Protein AF-A0AAU8DRH6-F1 (afdb_monomer_lite)

Secondary structure (DSSP, 8-state):
-PPPPP-----------------HHHHHHHHHHHHHHHHHHHHHHHHHHHHHHHHHHHHHHHHHHHHHHHHHHHHHHHHHHHHHHHHHHHHTTS-HHHHHHHHHHHHHHHHHHHHHHHHHHHHHS---HHHHHHHHHHHHHHHHHHHTT-

Organism: NCBI:txid3158264

Radius of gyration: 43.41 Å; chains: 1; bounding box: 75×21×154 Å

Structure (mmCIF, N/CA/C/O backbone):
data_AF-A0AAU8DRH6-F1
#
_entry.id   AF-A0AAU8DRH6-F1
#
loop_
_atom_site.group_PDB
_atom_site.id
_atom_site.type_symbol
_atom_site.label_atom_id
_atom_site.label_alt_id
_atom_site.label_comp_id
_atom_site.label_asym_id
_atom_site.label_entity_id
_atom_site.label_seq_id
_atom_site.pdbx_PDB_ins_code
_atom_site.Cartn_x
_atom_site.Cartn_y
_atom_site.Cartn_z
_atom_site.occupancy
_atom_site.B_iso_or_equiv
_atom_site.auth_seq_id
_atom_site.auth_comp_id
_atom_site.auth_asym_id
_atom_site.auth_atom_id
_atom_site.pdbx_PDB_model_num
ATOM 1 N N . MET A 1 1 ? -21.471 -13.254 126.431 1.00 59.81 1 MET A N 1
ATOM 2 C CA . MET A 1 1 ? -22.202 -14.005 125.391 1.00 59.81 1 MET A CA 1
ATOM 3 C C . MET A 1 1 ? -22.477 -13.019 124.267 1.00 59.81 1 MET A C 1
ATOM 5 O O . MET A 1 1 ? -23.374 -12.199 124.394 1.00 59.81 1 MET A O 1
ATOM 9 N N . SER A 1 2 ? -21.588 -12.969 123.279 1.00 56.91 2 SER A N 1
ATOM 10 C CA . SER A 1 2 ? -21.506 -11.884 122.295 1.00 56.91 2 SER A CA 1
ATOM 11 C C . SER A 1 2 ? -22.399 -12.180 121.089 1.00 56.91 2 SER A C 1
ATOM 13 O O . SER A 1 2 ? -22.278 -13.240 120.483 1.00 56.91 2 SER A O 1
ATOM 15 N N . THR A 1 3 ? -23.292 -11.257 120.746 1.00 61.91 3 THR A N 1
ATOM 16 C CA . THR A 1 3 ? -24.075 -11.267 119.502 1.00 61.91 3 THR A CA 1
ATOM 17 C C . THR A 1 3 ? -23.194 -10.866 118.311 1.00 61.91 3 THR A C 1
ATOM 19 O O . THR A 1 3 ? -22.447 -9.894 118.440 1.00 61.91 3 THR A O 1
ATOM 22 N N . PRO A 1 4 ? -23.258 -11.551 117.153 1.00 62.06 4 PRO A N 1
ATOM 23 C CA . PRO A 1 4 ? -22.557 -11.116 115.950 1.00 62.06 4 PRO A CA 1
ATOM 24 C C . PRO A 1 4 ? -23.390 -10.077 115.181 1.00 62.06 4 PRO A C 1
ATOM 26 O O . PRO A 1 4 ? -24.550 -10.321 114.850 1.00 62.06 4 PRO A O 1
ATOM 29 N N . GLU A 1 5 ? -22.790 -8.921 114.897 1.00 67.00 5 GLU A N 1
ATOM 30 C CA . GLU A 1 5 ? -23.350 -7.896 114.011 1.00 67.00 5 GLU A CA 1
ATOM 31 C C . GLU A 1 5 ? -23.244 -8.288 112.529 1.00 67.00 5 GLU A C 1
ATOM 33 O O . GLU A 1 5 ? -22.363 -9.029 112.089 1.00 67.00 5 GLU A O 1
ATOM 38 N N . LEU A 1 6 ? -24.211 -7.775 111.775 1.00 64.62 6 LEU A N 1
ATOM 39 C CA . LEU A 1 6 ? -24.593 -8.161 110.428 1.00 64.62 6 LEU A CA 1
ATOM 40 C C . LEU A 1 6 ? -23.619 -7.679 109.343 1.00 64.62 6 LEU A C 1
ATOM 42 O O . LEU A 1 6 ? -23.181 -6.533 109.281 1.00 64.62 6 LEU A O 1
ATOM 46 N N . ARG A 1 7 ? -23.375 -8.598 108.411 1.00 65.50 7 ARG A N 1
ATOM 47 C CA . ARG A 1 7 ? -22.660 -8.457 107.142 1.00 65.50 7 ARG A CA 1
ATOM 48 C C . ARG A 1 7 ? -23.273 -7.357 106.261 1.00 65.50 7 ARG A C 1
ATOM 50 O O . ARG A 1 7 ? -24.320 -7.564 105.655 1.00 65.50 7 ARG A O 1
ATOM 57 N N . LYS A 1 8 ? -22.569 -6.234 106.092 1.00 57.84 8 LYS A N 1
ATOM 58 C CA . LYS A 1 8 ? -22.835 -5.253 105.027 1.00 57.84 8 LYS A CA 1
ATOM 59 C C . LYS A 1 8 ? -22.066 -5.656 103.768 1.00 57.84 8 LYS A C 1
ATOM 61 O O . LYS A 1 8 ? -20.913 -5.277 103.583 1.00 57.84 8 LYS A O 1
ATOM 66 N N . THR A 1 9 ? -22.682 -6.460 102.904 1.00 60.28 9 THR A N 1
ATOM 67 C CA . THR A 1 9 ? -22.190 -6.628 101.530 1.00 60.28 9 THR A CA 1
ATOM 68 C C . THR A 1 9 ? -22.461 -5.345 100.762 1.00 60.28 9 THR A C 1
ATOM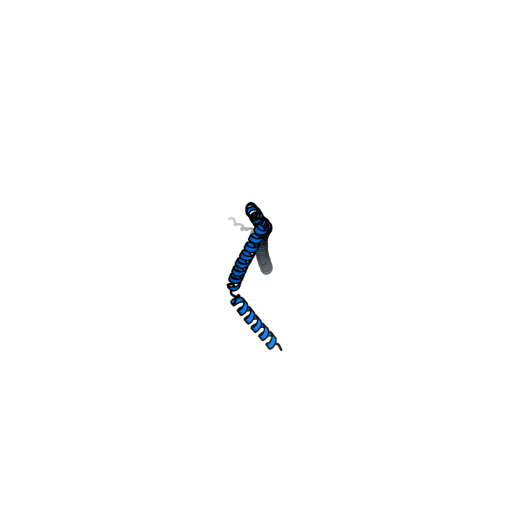 70 O O . THR A 1 9 ? -23.620 -4.993 100.557 1.00 60.28 9 THR A O 1
ATOM 73 N N . GLY A 1 10 ? -21.405 -4.645 100.348 1.00 56.44 10 GLY A N 1
ATOM 74 C CA . GLY A 1 10 ? -21.520 -3.610 99.328 1.00 56.44 10 GLY A CA 1
ATOM 75 C C . GLY A 1 10 ? -22.057 -4.235 98.045 1.00 56.44 10 GLY A C 1
ATOM 76 O O . GLY A 1 10 ? -21.456 -5.164 97.505 1.00 56.44 10 GLY A O 1
ATOM 77 N N . SER A 1 11 ? -23.214 -3.764 97.597 1.00 54.19 11 SER A N 1
ATOM 78 C CA . SER A 1 11 ? -23.740 -4.018 96.265 1.00 54.19 11 SER A CA 1
ATOM 79 C C . SER A 1 11 ? -22.770 -3.414 95.255 1.00 54.19 11 SER A C 1
ATOM 81 O O . SER A 1 11 ? -22.658 -2.197 95.135 1.00 54.19 11 SER A O 1
ATOM 83 N N . VAL A 1 12 ? -22.033 -4.270 94.550 1.00 64.75 12 VAL A N 1
ATOM 84 C CA . VAL A 1 12 ? -21.357 -3.875 93.315 1.00 64.75 12 VAL A CA 1
ATOM 85 C C . VAL A 1 12 ? -22.467 -3.613 92.304 1.00 64.75 12 VAL A C 1
ATOM 87 O O . VAL A 1 12 ? -22.992 -4.537 91.688 1.00 64.75 12 VAL A O 1
ATOM 90 N N . GLU A 1 13 ? -22.881 -2.355 92.197 1.00 61.22 13 GLU A N 1
ATOM 91 C CA . GLU A 1 13 ? -23.719 -1.882 91.104 1.00 61.22 13 GLU A CA 1
ATOM 92 C C . GLU A 1 13 ? -22.855 -1.923 89.845 1.00 61.22 13 GLU A C 1
ATOM 94 O O . GLU A 1 13 ? -22.093 -1.005 89.547 1.00 61.22 13 GLU A O 1
ATOM 99 N N . ILE A 1 14 ? -22.906 -3.053 89.139 1.00 67.00 14 ILE A N 1
ATOM 100 C CA . ILE A 1 14 ? -22.420 -3.128 87.767 1.00 67.00 14 ILE A CA 1
ATOM 101 C C . ILE A 1 14 ? -23.239 -2.081 87.008 1.00 67.00 14 ILE A C 1
ATOM 103 O O . ILE A 1 14 ? -24.468 -2.206 86.988 1.00 67.00 14 ILE A O 1
ATOM 107 N N . PRO A 1 15 ? -22.619 -1.051 86.404 1.00 60.62 15 PRO A N 1
ATOM 108 C CA . PRO A 1 15 ? -23.354 -0.187 85.510 1.00 60.62 15 PRO A CA 1
ATOM 109 C C . PRO A 1 15 ? -23.797 -1.088 84.364 1.00 60.62 15 PRO A C 1
ATOM 111 O O . PRO A 1 15 ? -22.974 -1.535 83.564 1.00 60.62 15 PRO A O 1
ATOM 114 N N . LEU A 1 16 ? -25.091 -1.408 84.314 1.00 60.09 16 LEU A N 1
ATOM 115 C CA . LEU A 1 16 ? -25.726 -1.825 83.079 1.00 60.09 16 LEU A CA 1
ATOM 116 C C . LEU A 1 16 ? -25.529 -0.647 82.135 1.00 60.09 16 LEU A C 1
ATOM 118 O O . LEU A 1 16 ? -26.286 0.322 82.166 1.00 60.09 16 LEU A O 1
ATOM 122 N N . VAL A 1 17 ? -24.447 -0.695 81.356 1.00 64.56 17 VAL A N 1
ATOM 123 C CA . VAL A 1 17 ? -24.335 0.074 80.127 1.00 64.56 17 VAL A CA 1
ATOM 124 C C . VAL A 1 17 ? -25.625 -0.258 79.403 1.00 64.56 17 VAL A C 1
ATOM 126 O O . VAL A 1 17 ? -25.826 -1.413 79.031 1.00 64.56 17 VAL A O 1
ATOM 129 N N . ALA A 1 18 ? -26.544 0.710 79.357 1.00 60.94 18 ALA A N 1
ATOM 130 C CA . ALA A 1 18 ? -27.765 0.586 78.589 1.00 60.94 18 ALA A CA 1
ATOM 131 C C . ALA A 1 18 ? -27.342 0.016 77.242 1.00 60.94 18 ALA A C 1
ATOM 133 O O . ALA A 1 18 ? -26.447 0.586 76.611 1.00 60.94 18 ALA A O 1
ATOM 134 N N . GLU A 1 19 ? -27.886 -1.146 76.881 1.00 59.34 19 GLU A N 1
ATOM 135 C CA . GLU A 1 19 ? -27.687 -1.726 75.565 1.00 59.34 19 GLU A CA 1
ATOM 136 C C . GLU A 1 19 ? -28.043 -0.608 74.593 1.00 59.34 19 GLU A C 1
ATOM 138 O O . GLU A 1 19 ? -29.200 -0.197 74.494 1.00 59.34 19 GLU A O 1
ATOM 143 N N . GLN A 1 20 ? -27.018 0.011 74.011 1.00 60.78 20 GLN A N 1
ATOM 144 C CA . GLN A 1 20 ? -27.209 1.047 73.027 1.00 60.78 20 GLN A CA 1
ATOM 145 C C . GLN A 1 20 ? -27.938 0.313 71.917 1.00 60.78 20 GLN A C 1
ATOM 147 O O . GLN A 1 20 ? -27.351 -0.584 71.314 1.00 60.78 20 GLN A O 1
ATOM 152 N N . ASP A 1 21 ? -29.227 0.610 71.743 1.00 57.44 21 ASP A N 1
ATOM 153 C CA . ASP A 1 21 ? -30.038 0.120 70.638 1.00 57.44 21 ASP A CA 1
ATOM 154 C C . ASP A 1 21 ? -29.324 0.608 69.377 1.00 57.44 21 ASP A C 1
ATOM 156 O O . ASP A 1 21 ? -29.515 1.728 68.899 1.00 57.44 21 ASP A O 1
ATOM 160 N N . VAL A 1 22 ? -28.355 -0.185 68.915 1.00 61.19 22 VAL A N 1
ATOM 161 C CA . VAL A 1 22 ? -27.684 0.017 67.647 1.00 61.19 22 VAL A CA 1
ATOM 162 C C . VAL A 1 22 ? -28.827 -0.114 66.676 1.00 61.19 22 VAL A C 1
ATOM 164 O O . VAL A 1 22 ? -29.319 -1.223 66.484 1.00 61.19 22 VAL A O 1
ATOM 167 N N . ASP A 1 23 ? -29.295 1.014 66.147 1.00 63.88 23 ASP A N 1
ATOM 168 C CA . ASP A 1 23 ? -30.336 1.063 65.137 1.00 63.88 23 ASP A CA 1
ATOM 169 C C . ASP A 1 23 ? -29.890 0.146 63.991 1.00 63.88 23 ASP A C 1
ATOM 171 O O . ASP A 1 23 ? -29.065 0.500 63.144 1.00 63.88 23 ASP A O 1
ATOM 175 N N . ARG A 1 24 ? -30.348 -1.111 64.042 1.00 64.75 24 ARG A N 1
ATOM 176 C CA . ARG A 1 24 ? -29.885 -2.187 63.156 1.00 64.75 24 ARG A CA 1
ATOM 177 C C . ARG A 1 24 ? -30.246 -1.854 61.712 1.00 64.75 24 ARG A C 1
ATOM 179 O O . ARG A 1 24 ? -29.585 -2.299 60.781 1.00 64.75 24 ARG A O 1
ATOM 186 N N . SER A 1 25 ? -31.265 -1.022 61.532 1.00 61.75 25 SER A N 1
ATOM 187 C CA . SER A 1 25 ? -31.679 -0.436 60.263 1.00 61.75 25 SER A CA 1
ATOM 188 C C . SER A 1 25 ? -30.617 0.529 59.722 1.00 61.75 25 SER A C 1
ATOM 190 O O . SER A 1 25 ? -30.267 0.458 58.543 1.00 61.75 25 SER A O 1
ATOM 192 N N . ALA A 1 26 ? -30.050 1.385 60.580 1.00 65.19 26 ALA A N 1
ATOM 193 C CA . ALA A 1 26 ? -28.965 2.296 60.220 1.00 65.19 26 ALA A CA 1
ATOM 194 C C . ALA A 1 26 ? -27.661 1.546 59.894 1.00 65.19 26 ALA A C 1
ATOM 196 O O . ALA A 1 26 ? -26.982 1.894 58.927 1.00 65.19 26 ALA A O 1
ATOM 197 N N . SER A 1 27 ? -27.328 0.479 60.630 1.00 76.31 27 SER A N 1
ATOM 198 C CA . SER A 1 27 ? -26.126 -0.324 60.352 1.00 76.31 27 SER A CA 1
ATOM 199 C C . SER A 1 27 ? -26.245 -1.150 59.064 1.00 76.31 27 SER A C 1
ATOM 201 O O . SER A 1 27 ? -25.299 -1.186 58.279 1.00 76.31 27 SER A O 1
ATOM 203 N N . LEU A 1 28 ? -27.415 -1.730 58.769 1.00 80.25 28 LEU A N 1
ATOM 204 C CA . LEU A 1 28 ? -27.684 -2.398 57.487 1.00 80.25 28 LEU A CA 1
ATOM 205 C C . LEU A 1 28 ? -27.630 -1.422 56.303 1.00 80.25 28 LEU A C 1
ATOM 207 O O . LEU A 1 28 ? -27.065 -1.752 55.260 1.00 80.25 28 LEU A O 1
ATOM 211 N N . GLY A 1 29 ? -28.159 -0.206 56.470 1.00 81.25 29 GLY A N 1
ATOM 212 C CA . GLY A 1 29 ? -28.057 0.853 55.464 1.00 81.25 29 GLY A CA 1
ATOM 213 C C . GLY A 1 29 ? -26.607 1.250 55.165 1.00 81.25 29 GLY A C 1
ATOM 214 O O . GLY A 1 29 ? -26.255 1.464 54.004 1.00 81.25 29 GLY A O 1
ATOM 215 N N . ILE A 1 30 ? -25.748 1.281 56.189 1.00 83.56 30 ILE A N 1
ATOM 216 C CA . ILE A 1 30 ? -24.307 1.533 56.041 1.00 83.56 30 ILE A CA 1
ATOM 217 C C . ILE A 1 30 ? -23.618 0.372 55.310 1.00 83.56 30 ILE A C 1
ATOM 219 O O . ILE A 1 30 ? -22.892 0.625 54.352 1.00 83.56 30 ILE A O 1
ATOM 223 N N . LEU A 1 31 ? -23.902 -0.890 55.660 1.00 85.25 31 LEU A N 1
ATOM 224 C CA . LEU A 1 31 ? -23.317 -2.046 54.963 1.00 85.25 31 LEU A CA 1
ATOM 225 C C . LEU A 1 31 ? -23.710 -2.109 53.481 1.00 85.25 31 LEU A C 1
ATOM 227 O O . LEU A 1 31 ? -22.861 -2.369 52.630 1.00 85.25 31 LEU A O 1
ATOM 231 N N . VAL A 1 32 ? -24.983 -1.869 53.151 1.00 87.75 32 VAL A N 1
ATOM 232 C CA . VAL A 1 32 ? -25.452 -1.872 51.755 1.00 87.75 32 VAL A CA 1
ATOM 233 C C . VAL A 1 32 ? -24.814 -0.727 50.969 1.00 87.75 32 VAL A C 1
ATOM 235 O O . VAL A 1 32 ? -24.385 -0.924 49.829 1.00 87.75 32 VAL A O 1
ATOM 238 N N . LYS A 1 33 ? -24.699 0.459 51.576 1.00 87.94 33 LYS A N 1
ATOM 239 C CA . LYS A 1 33 ? -24.001 1.605 50.985 1.00 87.94 33 LYS A CA 1
ATOM 240 C C . LYS A 1 33 ? -22.524 1.288 50.725 1.00 87.94 33 LYS A C 1
ATOM 242 O O . LYS A 1 33 ? -22.036 1.564 49.627 1.00 87.94 33 LYS A O 1
ATOM 247 N N . ASP A 1 34 ? -21.828 0.682 51.681 1.00 88.31 34 ASP A N 1
ATOM 248 C CA . ASP A 1 34 ? -20.408 0.346 51.555 1.00 88.31 34 ASP A CA 1
ATOM 249 C C . ASP A 1 34 ? -20.176 -0.754 50.514 1.00 88.31 34 ASP A C 1
ATOM 251 O O . ASP A 1 34 ? -19.312 -0.607 49.647 1.00 88.31 34 ASP A O 1
ATOM 255 N N . ALA A 1 35 ? -20.998 -1.807 50.511 1.00 88.06 35 ALA A N 1
ATOM 256 C CA . ALA A 1 35 ? -20.945 -2.864 49.502 1.00 88.06 35 ALA A CA 1
ATOM 257 C C . ALA A 1 35 ? -21.205 -2.315 48.088 1.00 88.06 35 ALA A C 1
ATOM 259 O O . ALA A 1 35 ? -20.460 -2.610 47.154 1.00 88.06 35 ALA A O 1
ATOM 260 N N . THR A 1 36 ? -22.209 -1.446 47.929 1.00 89.62 36 THR A N 1
ATOM 261 C CA . THR A 1 36 ? -22.516 -0.794 46.642 1.00 89.62 36 THR A CA 1
ATOM 262 C C . THR A 1 36 ? -21.368 0.107 46.181 1.00 89.62 36 THR A C 1
ATOM 264 O O . THR A 1 36 ? -21.042 0.160 44.991 1.00 89.62 36 THR A O 1
ATOM 267 N N . THR A 1 37 ? -20.713 0.789 47.121 1.00 92.12 37 THR A N 1
ATOM 268 C CA . THR A 1 37 ? -19.548 1.640 46.848 1.00 92.12 37 THR A CA 1
ATOM 269 C C . THR A 1 37 ? -18.346 0.810 46.388 1.00 92.12 37 THR A C 1
ATOM 271 O O . THR A 1 37 ? -17.675 1.183 45.423 1.00 92.12 37 THR A O 1
ATOM 274 N N . GLN A 1 38 ? -18.098 -0.349 47.003 1.00 90.81 38 GLN A N 1
ATOM 275 C CA . GLN A 1 38 ? -17.023 -1.264 46.601 1.00 90.81 38 GLN A CA 1
ATOM 276 C C . GLN A 1 38 ? -17.270 -1.878 45.223 1.00 90.81 38 GLN A C 1
ATOM 278 O O . GLN A 1 38 ? -16.376 -1.856 44.380 1.00 90.81 38 GLN A O 1
ATOM 283 N N . VAL A 1 39 ? -18.493 -2.346 44.953 1.00 92.12 39 VAL A N 1
ATOM 284 C CA . VAL A 1 39 ? -18.868 -2.864 43.627 1.00 92.12 39 VAL A CA 1
ATOM 285 C C . VAL A 1 39 ? -18.697 -1.779 42.562 1.00 92.12 39 VAL A C 1
ATOM 287 O O . VAL A 1 39 ? -18.098 -2.026 41.519 1.00 92.12 39 VAL A O 1
ATOM 290 N N . SER A 1 40 ? -19.134 -0.548 42.848 1.00 93.44 40 SER A N 1
ATOM 291 C CA . SER A 1 40 ? -18.941 0.593 41.942 1.00 93.44 40 SER A CA 1
ATOM 292 C C . SER A 1 40 ? -17.461 0.896 41.687 1.00 93.44 40 SER A C 1
ATOM 294 O O . SER A 1 40 ? -17.095 1.296 40.583 1.00 93.44 40 SER A O 1
ATOM 296 N N . THR A 1 41 ? -16.607 0.698 42.691 1.00 93.62 41 THR A N 1
ATOM 297 C CA . THR A 1 41 ? -15.156 0.903 42.592 1.00 93.62 41 THR A CA 1
ATOM 298 C C . THR A 1 41 ? -14.494 -0.187 41.748 1.00 93.62 41 THR A C 1
ATOM 300 O O . THR A 1 41 ? -13.706 0.133 40.865 1.00 93.62 41 THR A O 1
ATOM 303 N N . LEU A 1 42 ? -14.871 -1.453 41.942 1.00 94.38 42 LEU A N 1
ATOM 304 C CA . LEU A 1 42 ? -14.400 -2.585 41.136 1.00 94.38 42 LEU A CA 1
ATOM 305 C C . LEU A 1 42 ? -14.774 -2.438 39.662 1.00 94.38 42 LEU A C 1
ATOM 307 O O . LEU A 1 42 ? -13.920 -2.573 38.794 1.00 94.38 42 LEU A O 1
ATOM 311 N N . VAL A 1 43 ? -16.036 -2.104 39.376 1.00 95.69 43 VAL A N 1
ATOM 312 C CA . VAL A 1 43 ? -16.503 -1.906 37.996 1.00 95.69 43 VAL A CA 1
ATOM 313 C C . VAL A 1 43 ? -15.731 -0.773 37.320 1.00 95.69 43 VAL A C 1
ATOM 315 O O . VAL A 1 43 ? -15.331 -0.904 36.167 1.00 95.69 43 VAL A O 1
ATOM 318 N N . ARG A 1 44 ? -15.477 0.333 38.031 1.00 95.56 44 ARG A N 1
ATOM 319 C CA . ARG A 1 44 ? -14.648 1.427 37.505 1.00 95.56 44 ARG A CA 1
ATOM 320 C C . ARG A 1 44 ? -13.208 0.982 37.259 1.00 95.56 44 ARG A C 1
ATOM 322 O O . ARG A 1 44 ? -12.678 1.316 36.208 1.00 95.56 44 ARG A O 1
ATOM 329 N N . ALA A 1 45 ? -12.617 0.206 38.165 1.00 94.31 45 ALA A N 1
ATOM 330 C CA . ALA A 1 45 ? -11.266 -0.325 38.001 1.00 94.31 45 ALA A CA 1
ATOM 331 C C . ALA A 1 45 ? -11.155 -1.258 36.783 1.00 94.31 45 ALA A C 1
ATOM 333 O O . ALA A 1 45 ? -10.218 -1.128 36.003 1.00 94.31 45 ALA A O 1
ATOM 334 N N . GLU A 1 46 ? -12.140 -2.133 36.564 1.00 94.19 46 GLU A N 1
ATOM 335 C CA . GLU A 1 46 ? -12.186 -3.023 35.398 1.00 94.19 46 GLU A CA 1
ATOM 336 C C . GLU A 1 46 ? -12.317 -2.228 34.089 1.00 94.19 46 GLU A C 1
ATOM 338 O O . GLU A 1 46 ? -11.641 -2.510 33.102 1.00 94.19 46 GLU A O 1
ATOM 343 N N . ILE A 1 47 ? -13.147 -1.177 34.085 1.00 95.38 47 ILE A N 1
ATOM 344 C CA . ILE A 1 47 ? -13.291 -0.271 32.937 1.00 95.38 47 ILE A CA 1
ATOM 345 C C . ILE A 1 47 ? -11.990 0.493 32.678 1.00 95.38 47 ILE A C 1
ATOM 347 O O . ILE A 1 47 ? -11.590 0.645 31.524 1.00 95.38 47 ILE A O 1
ATOM 351 N N . GLU A 1 48 ? -11.327 0.997 33.719 1.00 95.75 48 GLU A N 1
ATOM 352 C CA . GLU A 1 48 ? -10.041 1.686 33.592 1.00 95.75 48 GLU A CA 1
ATOM 353 C C . GLU A 1 48 ? -8.955 0.744 33.068 1.00 95.75 48 GLU A C 1
ATOM 355 O O . GLU A 1 48 ? -8.197 1.121 32.170 1.00 95.75 48 GLU A O 1
ATOM 360 N N . LEU A 1 49 ? -8.930 -0.503 33.539 1.00 93.88 49 LEU A N 1
ATOM 361 C CA . LEU A 1 49 ? -8.017 -1.527 33.050 1.00 93.88 49 LEU A CA 1
ATOM 362 C C . LEU A 1 49 ? -8.290 -1.852 31.575 1.00 93.88 49 LEU A C 1
ATOM 364 O O . LEU A 1 49 ? -7.398 -1.701 30.744 1.00 93.88 49 LEU A O 1
ATOM 368 N N . ALA A 1 50 ? -9.535 -2.165 31.211 1.00 92.50 50 ALA A N 1
ATOM 369 C CA . ALA A 1 50 ? -9.917 -2.420 29.823 1.00 92.50 50 ALA A CA 1
ATOM 370 C C . ALA A 1 50 ? -9.603 -1.218 28.918 1.00 92.50 50 ALA A C 1
ATOM 372 O O . ALA A 1 50 ? -9.120 -1.372 27.796 1.00 92.50 50 ALA A O 1
ATOM 373 N N . LYS A 1 51 ? -9.816 0.009 29.411 1.00 94.06 51 LYS A N 1
ATOM 374 C CA . LYS A 1 51 ? -9.468 1.232 28.683 1.00 94.06 51 LYS A CA 1
ATOM 375 C C . LYS A 1 51 ? -7.964 1.339 28.460 1.00 94.06 51 LYS A C 1
ATOM 377 O O . LYS A 1 51 ? -7.563 1.718 27.359 1.00 94.06 51 LYS A O 1
ATOM 382 N N . THR A 1 52 ? -7.131 1.029 29.452 1.00 93.88 52 THR A N 1
ATOM 383 C CA . THR A 1 52 ? -5.668 1.068 29.292 1.00 93.88 52 THR A CA 1
ATOM 384 C C . THR A 1 52 ? -5.177 -0.009 28.330 1.00 93.88 52 THR A C 1
ATOM 386 O O . THR A 1 52 ? -4.403 0.313 27.429 1.00 93.88 52 THR A O 1
ATOM 389 N N . GLU A 1 53 ? -5.695 -1.233 28.420 1.00 92.25 53 GLU A N 1
ATOM 390 C CA . GLU A 1 53 ? -5.336 -2.338 27.527 1.00 92.25 53 GLU A CA 1
ATOM 391 C C . GLU A 1 53 ? -5.751 -2.073 26.072 1.00 92.25 53 GLU A C 1
ATOM 393 O O . GLU A 1 53 ? -4.940 -2.211 25.149 1.00 92.25 53 GLU A O 1
ATOM 398 N N . ILE A 1 54 ? -6.983 -1.599 25.850 1.00 94.50 54 ILE A N 1
ATOM 399 C CA . ILE A 1 54 ? -7.461 -1.207 24.518 1.00 94.50 54 ILE A CA 1
ATOM 400 C C . ILE A 1 54 ? -6.630 -0.039 23.984 1.00 94.50 54 ILE A C 1
ATOM 402 O O . ILE A 1 54 ? -6.189 -0.072 22.837 1.00 94.50 54 ILE A O 1
ATOM 406 N N . THR A 1 55 ? -6.367 0.984 24.802 1.00 93.06 55 THR A N 1
ATOM 407 C CA . THR A 1 55 ? -5.571 2.148 24.378 1.00 93.06 55 THR A CA 1
ATOM 408 C C . THR A 1 55 ? -4.142 1.740 24.020 1.00 93.06 55 THR A C 1
ATOM 410 O O . THR A 1 55 ? -3.600 2.209 23.018 1.00 93.06 55 THR A O 1
ATOM 413 N N . GLN A 1 56 ? -3.532 0.841 24.793 1.00 91.00 56 GLN A N 1
ATOM 414 C CA . GLN A 1 56 ? -2.206 0.301 24.511 1.00 91.00 56 GLN A CA 1
ATOM 415 C C . GLN A 1 56 ? -2.199 -0.506 23.208 1.00 91.00 56 GLN A C 1
ATOM 417 O O . GLN A 1 56 ? -1.322 -0.289 22.371 1.00 91.00 56 GLN A O 1
ATOM 422 N N . SER A 1 57 ? -3.201 -1.359 22.998 1.00 91.50 57 SER A N 1
ATOM 423 C CA . SER A 1 57 ? -3.364 -2.146 21.770 1.00 91.50 57 SER A CA 1
ATOM 424 C C . SER A 1 57 ? -3.534 -1.251 20.540 1.00 91.50 57 SER A C 1
ATOM 426 O O . SER A 1 57 ? -2.854 -1.435 19.530 1.00 91.50 57 SER A O 1
ATOM 428 N N . VAL A 1 58 ? -4.374 -0.214 20.637 1.00 94.81 58 VAL A N 1
ATOM 429 C CA . VAL A 1 58 ? -4.567 0.787 19.575 1.00 94.81 58 VAL A CA 1
ATOM 430 C C . VAL A 1 58 ? -3.275 1.548 19.302 1.00 94.81 58 VAL A C 1
ATOM 432 O O . VAL A 1 58 ? -2.908 1.731 18.144 1.00 94.81 58 VAL A O 1
ATOM 435 N N . LYS A 1 59 ? -2.551 1.967 20.344 1.00 93.56 59 LYS A N 1
ATOM 436 C CA . LYS A 1 59 ? -1.279 2.684 20.198 1.00 93.56 59 LYS A CA 1
ATOM 437 C C . LYS A 1 59 ? -0.231 1.826 19.491 1.00 93.56 59 LYS A C 1
ATOM 439 O O . LYS A 1 59 ? 0.433 2.315 18.582 1.00 93.56 59 LYS A O 1
ATOM 444 N N . GLN A 1 60 ? -0.092 0.560 19.877 1.00 92.88 60 GLN A N 1
ATOM 445 C CA . GLN A 1 60 ? 0.824 -0.373 19.220 1.00 92.88 60 GLN A CA 1
ATOM 446 C C . GLN A 1 60 ? 0.423 -0.616 17.759 1.00 92.88 60 GLN A C 1
ATOM 448 O O . GLN A 1 60 ? 1.275 -0.549 16.873 1.00 92.88 60 GLN A O 1
ATOM 453 N N . GLY A 1 61 ? -0.873 -0.807 17.493 1.00 94.94 61 GLY A N 1
ATOM 454 C CA . GLY A 1 61 ? -1.403 -0.938 16.136 1.00 94.94 61 GLY A CA 1
ATOM 455 C C . GLY A 1 61 ? -1.142 0.300 15.275 1.00 94.94 61 GLY A C 1
ATOM 456 O O . GLY A 1 61 ? -0.730 0.170 14.125 1.00 94.94 61 GLY A O 1
ATOM 457 N N . LEU A 1 62 ? -1.303 1.500 15.839 1.00 95.44 62 LEU A N 1
ATOM 458 C CA . LEU A 1 62 ? -1.033 2.765 15.156 1.00 95.44 62 LEU A CA 1
ATOM 459 C C . LEU A 1 62 ? 0.449 2.914 14.805 1.00 95.44 62 LEU A C 1
ATOM 461 O O . LEU A 1 62 ? 0.781 3.251 13.671 1.00 95.44 62 LEU A O 1
ATOM 465 N N . VAL A 1 63 ? 1.342 2.633 15.756 1.00 95.31 63 VAL A N 1
ATOM 466 C CA . VAL A 1 63 ? 2.791 2.663 15.511 1.00 95.31 63 VAL A CA 1
ATOM 467 C C . VAL A 1 63 ? 3.165 1.662 14.414 1.00 95.31 63 VAL A C 1
ATOM 469 O O . VAL A 1 63 ? 3.887 2.017 13.484 1.00 95.31 63 VAL A O 1
ATOM 472 N N . GLY A 1 64 ? 2.619 0.444 14.461 1.00 94.62 64 GLY A N 1
ATOM 473 C CA . GLY A 1 64 ? 2.803 -0.551 13.403 1.00 94.62 64 GLY A CA 1
ATOM 474 C C . GLY A 1 64 ? 2.313 -0.059 12.038 1.00 94.62 64 GLY A C 1
ATOM 475 O O . GLY A 1 64 ? 3.027 -0.178 11.043 1.00 94.62 64 GLY A O 1
ATOM 476 N N . ALA A 1 65 ? 1.129 0.557 11.984 1.00 96.94 65 ALA A N 1
ATOM 477 C CA . ALA A 1 65 ? 0.564 1.106 10.755 1.00 96.94 65 ALA A CA 1
ATOM 478 C C . ALA A 1 65 ? 1.445 2.205 10.142 1.00 96.94 65 ALA A C 1
ATOM 480 O O . ALA A 1 65 ? 1.611 2.230 8.925 1.00 96.94 65 ALA A O 1
ATOM 481 N N . VAL A 1 66 ? 2.062 3.068 10.959 1.00 97.12 66 VAL A N 1
ATOM 482 C CA . VAL A 1 66 ? 3.009 4.090 10.474 1.00 97.12 66 VAL A CA 1
ATOM 483 C C . VAL A 1 66 ? 4.189 3.441 9.752 1.00 97.12 66 VAL A C 1
ATOM 485 O O . VAL A 1 66 ? 4.501 3.835 8.628 1.00 97.12 66 VAL A O 1
ATOM 488 N N . PHE A 1 67 ? 4.806 2.410 10.338 1.00 96.88 67 PHE A N 1
ATOM 489 C CA . PHE A 1 67 ? 5.894 1.687 9.674 1.00 96.88 67 PHE A CA 1
ATOM 490 C C . PHE A 1 67 ? 5.440 1.030 8.370 1.00 96.88 67 PHE A C 1
ATOM 492 O O . PHE A 1 67 ? 6.153 1.118 7.373 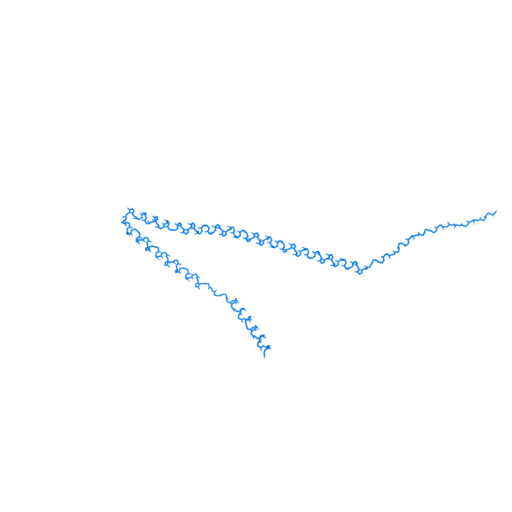1.00 96.88 67 PHE A O 1
ATOM 499 N N . PHE A 1 68 ? 4.248 0.428 8.337 1.00 97.38 68 PHE A N 1
ATOM 500 C CA . PHE A 1 68 ? 3.700 -0.153 7.108 1.00 97.38 68 PHE A CA 1
ATOM 501 C C . PHE A 1 68 ? 3.413 0.891 6.028 1.00 97.38 68 PHE A C 1
ATOM 503 O O . PHE A 1 68 ? 3.658 0.619 4.856 1.00 97.38 68 PHE A O 1
ATOM 510 N N . ILE A 1 69 ? 2.938 2.082 6.394 1.00 97.94 69 ILE A N 1
ATOM 511 C CA . ILE A 1 69 ? 2.736 3.184 5.446 1.00 97.94 69 ILE A CA 1
ATOM 512 C C . ILE A 1 69 ? 4.083 3.630 4.876 1.00 97.94 69 ILE A C 1
ATOM 514 O O . ILE A 1 69 ? 4.225 3.711 3.659 1.00 97.94 69 ILE A O 1
ATOM 518 N N . ILE A 1 70 ? 5.086 3.859 5.729 1.00 98.19 70 ILE A N 1
ATOM 519 C CA . ILE A 1 70 ? 6.433 4.259 5.296 1.00 98.19 70 ILE A CA 1
ATOM 520 C C . ILE A 1 70 ? 7.040 3.189 4.382 1.00 98.19 70 ILE A C 1
ATOM 522 O O . ILE A 1 70 ? 7.492 3.503 3.283 1.00 98.19 70 ILE A O 1
ATOM 526 N N . ALA A 1 71 ? 6.999 1.921 4.793 1.00 98.19 71 ALA A N 1
ATOM 527 C CA . ALA A 1 71 ? 7.488 0.803 3.994 1.00 98.19 71 ALA A CA 1
ATOM 528 C C . ALA A 1 71 ? 6.726 0.674 2.666 1.00 98.19 71 ALA A C 1
ATOM 530 O O . ALA A 1 71 ? 7.341 0.435 1.631 1.00 98.19 71 ALA A O 1
ATOM 531 N N . GLY A 1 72 ? 5.407 0.877 2.675 1.00 98.00 72 GLY A N 1
ATOM 532 C CA . GLY A 1 72 ? 4.569 0.872 1.480 1.00 98.00 72 GLY A CA 1
ATOM 533 C C . GLY A 1 72 ? 4.938 1.985 0.502 1.00 98.00 72 GLY A C 1
ATOM 534 O O . GLY A 1 72 ? 5.077 1.720 -0.688 1.00 98.00 72 GLY A O 1
ATOM 535 N N . VAL A 1 73 ? 5.162 3.208 0.992 1.00 98.44 73 VAL A N 1
ATOM 536 C CA . VAL A 1 73 ? 5.592 4.352 0.171 1.00 98.44 73 VAL A CA 1
ATOM 537 C C . VAL A 1 73 ? 6.988 4.120 -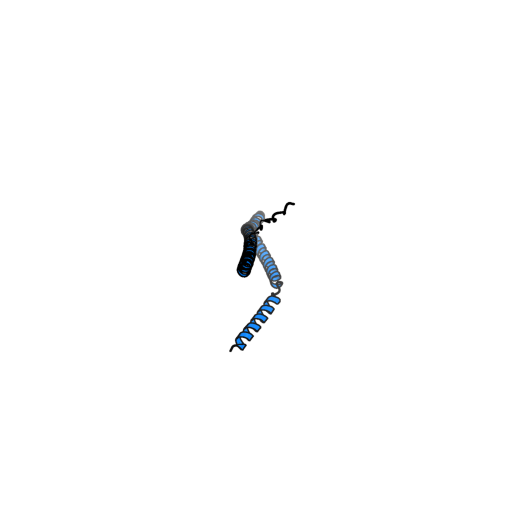0.402 1.00 98.44 73 VAL A C 1
ATOM 539 O O . VAL A 1 73 ? 7.180 4.276 -1.606 1.00 98.44 73 VAL A O 1
ATOM 542 N N . ILE A 1 74 ? 7.950 3.700 0.428 1.00 98.31 74 ILE A N 1
ATOM 543 C CA . ILE A 1 74 ? 9.317 3.401 -0.020 1.00 98.31 74 ILE A CA 1
ATOM 544 C C . ILE A 1 74 ? 9.301 2.264 -1.041 1.00 98.31 74 ILE A C 1
ATOM 546 O O . ILE A 1 74 ? 9.928 2.380 -2.090 1.00 98.31 74 ILE A O 1
ATOM 550 N N . GLY A 1 75 ? 8.567 1.184 -0.771 1.00 98.12 75 GLY A N 1
ATOM 551 C CA . GLY A 1 75 ? 8.431 0.048 -1.678 1.00 98.12 75 GLY A CA 1
ATOM 552 C C . GLY A 1 75 ? 7.801 0.446 -3.010 1.00 98.12 75 GLY A C 1
ATOM 553 O O . GLY A 1 75 ? 8.343 0.122 -4.065 1.00 98.12 75 GLY A O 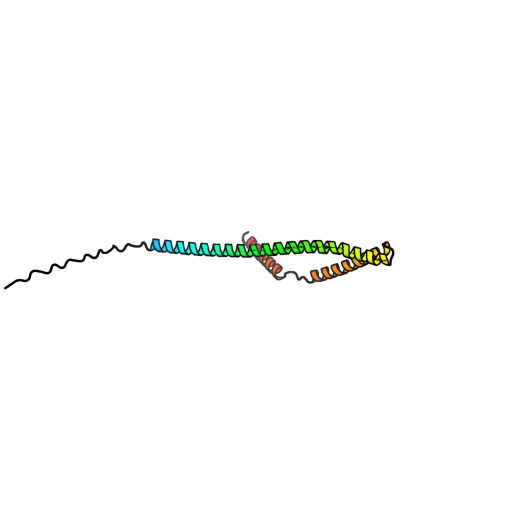1
ATOM 554 N N . LEU A 1 76 ? 6.706 1.211 -2.978 1.00 96.94 76 LEU A N 1
ATOM 555 C CA . LEU A 1 76 ? 6.041 1.710 -4.181 1.00 96.94 76 LEU A CA 1
ATOM 556 C C . LEU A 1 76 ? 6.963 2.613 -5.011 1.00 96.94 76 LEU A C 1
ATOM 558 O O . LEU A 1 76 ? 7.048 2.446 -6.225 1.00 96.94 76 LEU A O 1
ATOM 562 N N . PHE A 1 77 ? 7.682 3.536 -4.371 1.00 97.31 77 PHE A N 1
ATOM 563 C CA . PHE A 1 77 ? 8.623 4.422 -5.058 1.00 97.31 77 PHE A CA 1
ATOM 564 C C . PHE A 1 77 ? 9.839 3.658 -5.606 1.00 97.31 77 PHE A C 1
ATOM 566 O O . PHE A 1 77 ? 10.295 3.916 -6.717 1.00 97.31 77 PHE A O 1
ATOM 573 N N . SER A 1 78 ? 10.320 2.648 -4.876 1.00 98.06 78 SER A N 1
ATOM 574 C CA . SER A 1 78 ? 11.422 1.779 -5.308 1.00 98.06 78 SER A CA 1
ATOM 575 C C . SER A 1 78 ? 11.070 0.970 -6.557 1.00 98.06 78 SER A C 1
ATOM 577 O O . SER A 1 78 ? 11.943 0.737 -7.387 1.00 98.06 78 SER A O 1
ATOM 579 N N . LEU A 1 79 ? 9.801 0.580 -6.745 1.00 97.06 79 LEU A N 1
ATOM 580 C CA . LEU A 1 79 ? 9.367 -0.108 -7.967 1.00 97.06 79 LEU A CA 1
ATOM 581 C C . LEU A 1 79 ? 9.596 0.741 -9.223 1.00 97.06 79 LEU A C 1
ATOM 583 O O . LEU A 1 79 ? 9.978 0.190 -10.252 1.00 97.06 79 LEU A O 1
ATOM 587 N N . PHE A 1 80 ? 9.417 2.064 -9.152 1.00 96.25 80 PHE A N 1
ATOM 588 C CA . PHE A 1 80 ? 9.735 2.951 -10.276 1.00 96.25 80 PHE A CA 1
ATOM 589 C C . PHE A 1 80 ? 11.224 2.863 -10.647 1.00 96.25 80 PHE A C 1
ATOM 591 O O . PHE A 1 80 ? 11.557 2.617 -11.806 1.00 96.25 80 PHE A O 1
ATOM 598 N N . PHE A 1 81 ? 12.114 2.975 -9.655 1.00 97.81 81 PHE A N 1
ATOM 599 C CA . PHE A 1 81 ? 13.561 2.857 -9.866 1.00 97.81 81 PHE A CA 1
ATOM 600 C C . PHE A 1 81 ? 13.987 1.462 -10.319 1.00 97.81 81 PHE A C 1
ATOM 602 O O . PHE A 1 81 ? 14.905 1.345 -11.121 1.00 97.81 81 PHE A O 1
ATOM 609 N N . PHE A 1 82 ? 13.312 0.410 -9.859 1.00 98.19 82 PHE A N 1
ATOM 610 C CA . PHE A 1 82 ? 13.564 -0.956 -10.305 1.00 98.19 82 PHE A CA 1
ATOM 611 C C . PHE A 1 82 ? 13.307 -1.121 -11.810 1.00 98.19 82 PHE A C 1
ATOM 613 O O . PHE A 1 82 ? 14.165 -1.629 -12.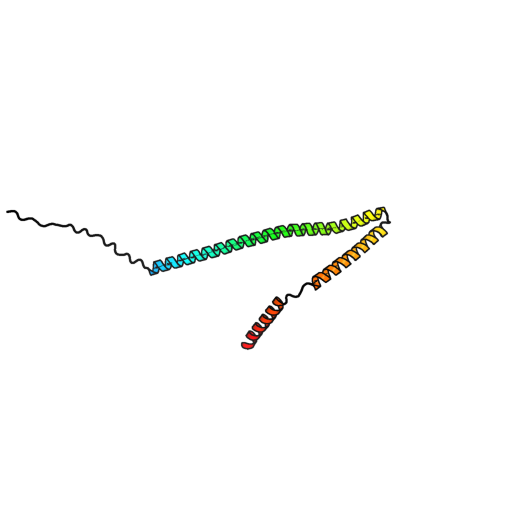528 1.00 98.19 82 PHE A O 1
ATOM 620 N N . TRP A 1 83 ? 12.163 -0.646 -12.312 1.00 97.75 83 TRP A N 1
ATOM 621 C CA . TRP A 1 83 ? 11.868 -0.699 -13.748 1.00 97.75 83 TRP A CA 1
ATOM 622 C C . TRP A 1 83 ? 12.791 0.204 -14.566 1.00 97.75 83 TRP A C 1
ATOM 624 O O . TRP A 1 83 ? 13.242 -0.197 -15.638 1.00 97.75 83 TRP A O 1
ATOM 634 N N . PHE A 1 84 ? 13.116 1.389 -14.043 1.00 97.75 84 PHE A N 1
ATOM 635 C CA . PHE A 1 84 ? 14.089 2.286 -14.663 1.00 97.75 84 PHE A CA 1
ATOM 636 C C . PHE A 1 84 ? 15.476 1.633 -14.773 1.00 97.75 84 PHE A C 1
ATOM 638 O O . PHE A 1 84 ? 16.069 1.631 -15.847 1.00 97.75 84 PHE A O 1
ATOM 645 N N . MET A 1 85 ? 15.953 0.993 -13.700 1.00 98.38 85 MET A N 1
ATOM 646 C CA . MET A 1 85 ? 17.215 0.250 -13.670 1.00 98.38 85 MET A CA 1
ATOM 647 C C . MET A 1 85 ? 17.240 -0.872 -14.715 1.00 98.38 85 MET A C 1
ATOM 649 O O . MET A 1 85 ? 18.243 -1.030 -15.402 1.00 98.38 85 MET A O 1
ATOM 653 N N . ILE A 1 86 ? 16.153 -1.638 -14.872 1.00 98.25 86 ILE A N 1
ATOM 654 C CA . ILE A 1 86 ? 16.067 -2.662 -15.929 1.00 98.25 86 ILE A CA 1
ATOM 655 C C . ILE A 1 86 ? 16.210 -2.021 -17.316 1.00 98.25 86 ILE A C 1
ATOM 657 O O . ILE A 1 86 ? 16.918 -2.563 -18.163 1.00 98.25 86 ILE A O 1
ATOM 661 N N . GLY A 1 87 ? 15.566 -0.872 -17.538 1.00 98.25 87 GLY A N 1
ATOM 662 C CA . GLY A 1 87 ? 15.687 -0.109 -18.782 1.00 98.25 87 GLY A CA 1
ATOM 663 C C . GLY A 1 87 ? 17.127 0.299 -19.078 1.00 98.25 87 GLY A C 1
ATOM 664 O O . GLY A 1 87 ? 17.620 0.019 -20.166 1.00 98.25 87 GLY A O 1
ATOM 665 N N . GLU A 1 88 ? 17.825 0.869 -18.095 1.00 98.25 88 GLU A N 1
ATOM 666 C CA . GLU A 1 88 ? 19.231 1.271 -18.239 1.00 98.25 88 GLU A CA 1
ATOM 667 C C . GLU A 1 88 ? 20.170 0.069 -18.443 1.00 98.25 88 GLU A C 1
ATOM 669 O O . GLU A 1 88 ? 21.097 0.142 -19.243 1.00 98.25 88 GLU A O 1
ATOM 674 N N . ILE A 1 89 ? 19.919 -1.073 -17.791 1.00 98.31 89 ILE A N 1
ATOM 675 C CA . ILE A 1 89 ? 20.700 -2.303 -18.024 1.00 98.31 89 ILE A CA 1
ATOM 676 C C . ILE A 1 89 ? 20.514 -2.807 -19.463 1.00 98.31 89 ILE A C 1
ATOM 678 O O . ILE A 1 89 ? 21.474 -3.252 -20.093 1.00 98.31 89 ILE A O 1
ATOM 682 N N . LEU A 1 90 ? 19.291 -2.748 -19.994 1.00 98.06 90 LEU A N 1
ATOM 683 C CA . LEU A 1 90 ? 18.999 -3.132 -21.378 1.00 98.06 90 LEU A CA 1
ATOM 684 C C . LEU A 1 90 ? 19.610 -2.150 -22.391 1.00 98.06 90 LEU A C 1
ATOM 686 O O . LEU A 1 90 ? 20.058 -2.591 -23.449 1.00 98.06 90 LEU A O 1
ATOM 690 N N . ASP A 1 91 ? 19.680 -0.856 -22.060 1.00 98.00 91 ASP A N 1
ATOM 691 C CA . ASP A 1 91 ? 20.290 0.201 -22.892 1.00 98.00 91 ASP A CA 1
ATOM 692 C C . ASP A 1 91 ? 21.790 -0.039 -23.160 1.00 98.00 91 ASP A C 1
ATOM 694 O O . ASP A 1 91 ? 22.342 0.464 -24.132 1.00 98.00 91 ASP A O 1
ATOM 698 N N . ILE A 1 92 ? 22.462 -0.874 -22.354 1.00 98.00 92 ILE A N 1
ATOM 699 C CA . ILE A 1 92 ? 23.859 -1.279 -22.602 1.00 98.00 92 ILE A CA 1
ATOM 700 C C . ILE A 1 92 ? 23.993 -2.065 -23.920 1.00 98.00 92 ILE A C 1
ATOM 702 O O . ILE A 1 92 ? 25.023 -1.983 -24.588 1.00 98.00 92 ILE A O 1
ATOM 706 N N . TRP A 1 93 ? 22.966 -2.835 -24.295 1.00 97.44 93 TRP A N 1
ATOM 707 C CA . TRP A 1 93 ? 23.011 -3.771 -25.428 1.00 97.44 93 TRP A CA 1
ATOM 708 C C . TRP A 1 93 ? 22.047 -3.404 -26.563 1.00 97.44 93 TRP A C 1
ATOM 710 O O . TRP A 1 93 ? 22.199 -3.901 -27.679 1.00 97.44 93 TRP A O 1
ATOM 720 N N . LEU A 1 94 ? 21.038 -2.572 -26.291 1.00 97.06 94 LEU A N 1
ATOM 721 C CA . LEU A 1 94 ? 19.997 -2.174 -27.239 1.00 97.06 94 LEU A CA 1
ATOM 722 C C . LEU A 1 94 ? 19.915 -0.649 -27.353 1.00 97.06 94 LEU A C 1
ATOM 724 O O . LEU A 1 94 ? 20.246 0.048 -26.403 1.00 97.06 94 LEU A O 1
ATOM 728 N N . PRO A 1 95 ? 19.372 -0.106 -28.460 1.00 97.38 95 PRO A N 1
ATOM 729 C CA . PRO A 1 95 ? 18.976 1.294 -28.497 1.00 97.38 95 PRO A CA 1
ATOM 730 C C . PRO A 1 95 ? 17.990 1.610 -27.367 1.00 97.38 95 PRO A C 1
ATOM 732 O O . PRO A 1 95 ? 17.020 0.872 -27.169 1.00 97.38 95 PRO A O 1
ATOM 735 N N . ARG A 1 96 ? 18.176 2.754 -26.705 1.00 97.06 96 ARG A N 1
ATOM 736 C CA . ARG A 1 96 ? 17.335 3.231 -25.597 1.00 97.06 96 ARG A CA 1
ATOM 737 C C . ARG A 1 96 ? 15.836 3.076 -25.825 1.00 97.06 96 ARG A C 1
ATOM 739 O O . ARG A 1 96 ? 15.113 2.608 -24.950 1.00 97.06 96 ARG A O 1
ATOM 746 N N . SER A 1 97 ? 15.352 3.427 -27.014 1.00 96.94 97 SER A N 1
ATOM 747 C CA . SER A 1 97 ? 13.932 3.291 -27.359 1.00 96.94 97 SER A CA 1
ATOM 748 C C . SER A 1 97 ? 13.448 1.837 -27.310 1.00 96.94 97 SER A C 1
ATOM 750 O O . SER A 1 97 ? 12.369 1.575 -26.781 1.00 96.94 97 SER A O 1
ATOM 752 N N . ALA A 1 98 ? 14.244 0.886 -27.805 1.00 97.94 98 ALA A N 1
ATOM 753 C CA . ALA A 1 98 ? 13.925 -0.538 -27.766 1.00 97.94 98 ALA A CA 1
ATOM 754 C C . ALA A 1 98 ? 13.994 -1.097 -26.336 1.00 97.94 98 ALA A C 1
ATOM 756 O O . ALA A 1 98 ? 13.103 -1.846 -25.934 1.00 97.94 98 ALA A O 1
ATOM 757 N N . ALA A 1 99 ? 14.994 -0.692 -25.547 1.00 98.25 99 ALA A N 1
ATOM 758 C CA . ALA A 1 99 ? 15.133 -1.089 -24.146 1.00 98.25 99 ALA A CA 1
ATOM 759 C C . ALA A 1 99 ? 13.889 -0.716 -23.319 1.00 98.25 99 ALA A C 1
ATOM 761 O O . ALA A 1 99 ? 13.249 -1.579 -22.713 1.00 98.25 99 ALA A O 1
ATOM 762 N N . PHE A 1 100 ? 13.476 0.554 -23.362 1.00 97.94 100 PHE A N 1
ATOM 763 C CA . PHE A 1 100 ? 12.294 1.015 -22.629 1.00 97.94 100 PHE A CA 1
ATOM 764 C C . PHE A 1 100 ? 10.973 0.478 -23.209 1.00 97.94 100 PHE A C 1
ATOM 766 O O . PHE A 1 100 ? 10.027 0.265 -22.448 1.00 97.94 100 PHE A O 1
ATOM 773 N N . ALA A 1 101 ? 10.898 0.177 -24.512 1.00 98.25 101 ALA A N 1
ATOM 774 C CA . ALA A 1 101 ? 9.740 -0.508 -25.091 1.00 98.25 101 ALA A CA 1
ATOM 775 C C . ALA A 1 101 ? 9.572 -1.933 -24.531 1.00 98.25 101 ALA A C 1
ATOM 777 O O . ALA A 1 101 ? 8.455 -2.340 -24.207 1.00 98.25 101 ALA A O 1
ATOM 778 N N . ILE A 1 102 ? 10.671 -2.676 -24.351 1.00 97.94 102 ILE A N 1
ATOM 779 C CA . ILE A 1 102 ? 10.646 -4.005 -23.719 1.00 97.94 102 ILE A CA 1
ATOM 780 C C . ILE A 1 102 ? 10.178 -3.894 -22.265 1.00 97.94 102 ILE A C 1
ATOM 782 O O . ILE A 1 102 ? 9.275 -4.626 -21.858 1.00 97.94 102 ILE A O 1
ATOM 786 N N . VAL A 1 103 ? 10.732 -2.953 -21.493 1.00 98.06 103 VAL A N 1
ATOM 787 C CA . VAL A 1 103 ? 10.309 -2.700 -20.103 1.00 98.06 103 VAL A CA 1
ATOM 788 C C . VAL A 1 103 ? 8.813 -2.396 -20.028 1.00 98.06 103 VAL A C 1
ATOM 790 O O . VAL A 1 103 ? 8.108 -2.973 -19.202 1.00 98.06 103 VAL A O 1
ATOM 793 N N . PHE A 1 104 ? 8.302 -1.552 -20.926 1.00 98.00 104 PHE A N 1
ATOM 794 C CA . PHE A 1 104 ? 6.880 -1.224 -20.988 1.00 98.00 104 PHE A CA 1
ATOM 795 C C . PHE A 1 104 ? 6.003 -2.465 -21.216 1.00 98.00 104 PHE A C 1
ATOM 797 O O . PHE A 1 104 ? 5.021 -2.672 -20.500 1.00 98.00 104 PHE A O 1
ATOM 804 N N . VAL A 1 105 ? 6.376 -3.337 -22.158 1.00 98.31 105 VAL A N 1
ATOM 805 C CA . VAL A 1 105 ? 5.650 -4.594 -22.400 1.00 98.31 105 VAL A CA 1
ATOM 806 C C . VAL A 1 105 ? 5.703 -5.509 -21.171 1.00 98.31 105 VAL A C 1
ATOM 808 O O . VAL A 1 105 ? 4.673 -6.064 -20.784 1.00 98.31 105 VAL A O 1
ATOM 811 N N . LEU A 1 106 ? 6.858 -5.628 -20.506 1.00 97.94 106 LEU A N 1
ATOM 812 C CA . LEU A 1 106 ? 6.990 -6.402 -19.264 1.00 97.94 106 LEU A CA 1
ATOM 813 C C . LEU A 1 106 ? 6.072 -5.869 -18.155 1.00 97.94 106 LEU A C 1
ATOM 815 O O . LEU A 1 106 ? 5.437 -6.658 -17.451 1.00 97.94 106 LEU A O 1
ATOM 819 N N . MET A 1 107 ? 5.941 -4.545 -18.031 1.00 97.62 107 MET A N 1
ATOM 820 C CA . MET A 1 107 ? 5.014 -3.924 -17.084 1.00 97.62 107 MET A CA 1
ATOM 821 C C . MET A 1 107 ? 3.554 -4.263 -17.408 1.00 97.62 107 MET A C 1
ATOM 823 O O . MET A 1 107 ? 2.808 -4.619 -16.496 1.00 97.62 107 MET A O 1
ATOM 827 N N . LEU A 1 108 ? 3.140 -4.223 -18.681 1.00 98.19 108 LEU A N 1
ATOM 828 C CA . LEU A 1 108 ? 1.781 -4.614 -19.084 1.00 98.19 108 LEU A CA 1
ATOM 829 C C . LEU A 1 108 ? 1.483 -6.083 -18.766 1.00 98.19 108 LEU A C 1
ATOM 831 O O . LEU A 1 108 ? 0.404 -6.398 -18.258 1.00 98.19 108 LEU A O 1
ATOM 835 N N . VAL A 1 109 ? 2.445 -6.977 -19.009 1.00 98.25 109 VAL A N 1
ATOM 836 C CA . VAL A 1 109 ? 2.325 -8.399 -18.653 1.00 98.25 109 VAL A CA 1
ATOM 837 C C . VAL A 1 109 ? 2.172 -8.560 -17.139 1.00 98.25 109 VAL A C 1
ATOM 839 O O . VAL A 1 109 ? 1.260 -9.255 -16.686 1.00 98.25 109 VAL A O 1
ATOM 842 N N . MET A 1 110 ? 3.002 -7.877 -16.345 1.00 97.06 110 MET A N 1
ATOM 843 C CA . MET A 1 110 ? 2.907 -7.895 -14.882 1.00 97.06 110 MET A CA 1
ATOM 844 C C . MET A 1 110 ? 1.559 -7.377 -14.372 1.00 97.06 110 MET A C 1
ATOM 846 O O . MET A 1 110 ? 0.940 -8.017 -13.519 1.00 97.06 110 MET A O 1
ATOM 850 N N . VAL A 1 111 ? 1.065 -6.260 -14.915 1.00 97.00 111 VAL A N 1
ATOM 851 C CA . VAL A 1 111 ? -0.263 -5.716 -14.588 1.00 97.00 111 VAL A CA 1
ATOM 852 C C . VAL A 1 111 ? -1.354 -6.727 -14.929 1.00 97.00 111 VAL A C 1
ATOM 854 O O . VAL A 1 111 ? -2.220 -6.990 -14.094 1.00 97.00 111 VAL A O 1
ATOM 857 N N . GLY A 1 112 ? -1.289 -7.347 -16.109 1.00 97.75 112 GLY A N 1
ATOM 858 C CA . GLY A 1 112 ? -2.219 -8.398 -16.519 1.00 97.75 112 GLY A CA 1
ATOM 859 C C . GLY A 1 112 ? -2.240 -9.572 -15.537 1.00 97.75 112 GLY A C 1
ATOM 860 O O . GLY A 1 112 ? -3.309 -9.965 -15.067 1.00 97.75 112 GLY A O 1
ATOM 861 N N . LEU A 1 113 ? -1.070 -10.094 -15.150 1.00 98.06 113 LEU A N 1
ATOM 862 C CA . LEU A 1 113 ? -0.955 -11.184 -14.174 1.00 98.06 113 LEU A CA 1
ATOM 863 C C . LEU A 1 113 ? -1.536 -10.798 -12.808 1.00 98.06 113 LEU A C 1
ATOM 865 O O . LEU A 1 113 ? -2.334 -11.550 -12.241 1.00 98.06 113 LEU A O 1
ATOM 869 N N . LEU A 1 114 ? -1.164 -9.631 -12.277 1.00 97.25 114 LEU A N 1
ATOM 870 C CA . LEU A 1 114 ? -1.643 -9.162 -10.976 1.00 97.25 114 LEU A CA 1
ATOM 871 C C . LEU A 1 114 ? -3.154 -8.916 -10.980 1.00 97.25 114 LEU A C 1
ATOM 873 O O . LEU A 1 114 ? -3.832 -9.338 -10.041 1.00 97.25 114 LEU A O 1
ATOM 877 N N . ALA A 1 115 ? -3.701 -8.321 -12.042 1.00 97.19 115 ALA A N 1
ATOM 878 C CA . ALA A 1 115 ? -5.138 -8.115 -12.200 1.00 97.19 115 ALA A CA 1
ATOM 879 C C . ALA A 1 115 ? -5.894 -9.451 -12.242 1.00 97.19 115 ALA A C 1
ATOM 881 O O . ALA A 1 115 ? -6.875 -9.633 -11.517 1.00 97.19 115 ALA A O 1
ATOM 882 N N . LEU A 1 116 ? -5.407 -10.427 -13.016 1.00 97.38 116 LEU A N 1
ATOM 883 C CA . LEU A 1 116 ? -5.996 -11.767 -13.077 1.00 97.38 116 LEU A CA 1
ATOM 884 C C . LEU A 1 116 ? -5.969 -12.464 -11.713 1.00 97.38 116 LEU A C 1
ATOM 886 O O . LEU A 1 116 ? -6.976 -13.036 -11.285 1.00 97.38 116 LEU A O 1
ATOM 890 N N . LEU A 1 117 ? -4.841 -12.407 -11.001 1.00 96.94 117 LEU A N 1
ATOM 891 C CA . LEU A 1 117 ? -4.731 -12.957 -9.651 1.00 96.94 117 LEU A CA 1
ATOM 892 C C . LEU A 1 117 ? -5.675 -12.242 -8.679 1.00 96.94 117 LEU A C 1
ATOM 894 O O . LEU A 1 117 ? -6.352 -12.917 -7.904 1.00 96.94 117 LEU A O 1
ATOM 898 N N . GLY A 1 118 ? -5.760 -10.913 -8.740 1.00 94.75 118 GLY A N 1
ATOM 899 C CA . GLY A 1 118 ? -6.671 -10.103 -7.935 1.00 94.75 118 GLY A CA 1
ATOM 900 C C . GLY A 1 118 ? -8.126 -10.509 -8.149 1.00 94.75 118 GLY A C 1
ATOM 901 O O . GLY A 1 118 ? -8.813 -10.870 -7.195 1.00 94.75 118 GLY A O 1
ATOM 902 N N . ILE A 1 119 ? -8.564 -10.589 -9.408 1.00 95.81 119 ILE A N 1
ATOM 903 C CA . ILE A 1 119 ? -9.911 -11.041 -9.775 1.00 95.81 119 ILE A CA 1
ATOM 904 C C . ILE A 1 119 ? -10.175 -12.456 -9.248 1.00 95.81 119 ILE A C 1
ATOM 906 O O . ILE A 1 119 ? -11.236 -12.713 -8.678 1.00 95.81 119 ILE A O 1
ATOM 910 N N . LYS A 1 120 ? -9.219 -13.386 -9.386 1.00 94.62 120 LYS A N 1
ATOM 911 C CA . LYS A 1 120 ? -9.366 -14.757 -8.866 1.00 94.62 120 LYS A CA 1
ATOM 912 C C . LYS A 1 120 ? -9.485 -14.794 -7.343 1.00 94.62 120 LYS A C 1
ATOM 914 O O . LYS A 1 120 ? -10.242 -15.618 -6.837 1.00 94.62 120 LYS A O 1
ATOM 919 N N . LYS A 1 121 ? -8.761 -13.941 -6.610 1.00 93.12 121 LYS A N 1
ATOM 920 C CA . LYS A 1 121 ? -8.891 -13.845 -5.147 1.00 93.12 121 LYS A CA 1
ATOM 921 C C . LYS A 1 121 ? -10.238 -13.247 -4.747 1.00 93.12 121 LYS A C 1
ATOM 923 O O . LYS A 1 121 ? -10.926 -13.854 -3.937 1.00 93.12 121 LYS A O 1
ATOM 928 N N . VAL A 1 122 ? -10.654 -12.137 -5.359 1.00 93.19 122 VAL A N 1
ATOM 929 C CA . VAL A 1 122 ? -11.943 -11.486 -5.059 1.00 93.19 122 VAL A CA 1
ATOM 930 C C . VAL A 1 122 ? -13.114 -12.430 -5.333 1.00 93.19 122 VAL A C 1
ATOM 932 O O . VAL A 1 122 ? -14.000 -12.565 -4.497 1.00 93.19 122 VAL A O 1
ATOM 935 N N . LYS A 1 123 ? -13.084 -13.173 -6.446 1.00 88.38 123 LYS A N 1
ATOM 936 C CA . LYS A 1 123 ? -14.115 -14.175 -6.771 1.00 88.38 123 LYS A CA 1
ATOM 937 C C . LYS A 1 123 ? -14.198 -15.333 -5.767 1.00 88.38 123 LYS A C 1
ATOM 939 O O . LYS A 1 123 ? -15.234 -15.984 -5.698 1.00 88.38 123 LYS A O 1
ATOM 944 N N . LYS A 1 124 ? -13.131 -15.615 -5.010 1.00 85.19 124 LYS A N 1
ATOM 945 C CA . LYS A 1 124 ? -13.122 -16.653 -3.963 1.00 85.19 124 LYS A CA 1
ATOM 946 C C . LYS A 1 124 ? -13.692 -16.172 -2.629 1.00 85.19 124 LYS A C 1
ATOM 948 O O . LYS A 1 124 ? -13.975 -17.009 -1.775 1.00 85.19 124 LYS A O 1
ATOM 953 N N . ILE A 1 125 ? -13.855 -14.863 -2.435 1.00 85.81 125 ILE A N 1
ATOM 954 C CA . ILE A 1 125 ? -14.474 -14.319 -1.228 1.00 85.81 125 ILE A CA 1
ATOM 955 C C . ILE A 1 125 ? -15.967 -14.665 -1.292 1.00 85.81 125 ILE A C 1
ATOM 957 O O . ILE A 1 125 ? -16.731 -14.055 -2.040 1.00 85.81 125 ILE A O 1
ATOM 961 N N . LYS A 1 126 ? -16.380 -15.695 -0.542 1.00 77.31 126 LYS A N 1
ATOM 962 C CA . LYS A 1 126 ? -17.797 -16.038 -0.374 1.00 77.31 126 LYS A CA 1
ATOM 963 C C . LYS A 1 126 ? -18.497 -14.867 0.316 1.00 77.31 126 LYS A C 1
ATOM 965 O O . LYS A 1 126 ? -17.955 -14.295 1.262 1.00 77.31 126 LYS A O 1
ATOM 970 N N . LYS A 1 127 ? -19.694 -14.503 -0.153 1.00 70.94 127 LYS A N 1
ATOM 971 C CA . LYS A 1 127 ? -20.523 -13.506 0.540 1.00 70.94 127 LYS A CA 1
ATOM 972 C C . LYS A 1 127 ? -20.783 -14.006 1.971 1.00 70.94 127 LYS A C 1
ATOM 974 O O . LYS A 1 127 ? -20.981 -15.207 2.133 1.00 70.94 127 LYS A O 1
ATOM 979 N N . PRO A 1 128 ? -20.773 -13.142 2.999 1.00 73.75 128 PRO A N 1
ATOM 980 C CA . PRO A 1 128 ? -21.043 -13.562 4.371 1.00 73.75 128 PRO A CA 1
ATOM 981 C C . PRO A 1 128 ? -22.521 -13.963 4.515 1.00 73.75 128 PRO A C 1
ATOM 983 O O . PRO A 1 128 ? -23.379 -13.139 4.823 1.00 73.75 128 PRO A O 1
ATOM 986 N N . GLU A 1 129 ? -22.821 -15.234 4.234 1.00 77.00 129 GLU A N 1
ATOM 987 C CA . GLU A 1 129 ? -24.186 -15.777 4.163 1.00 77.00 129 GLU A CA 1
ATOM 988 C C . GLU A 1 129 ? -24.925 -15.632 5.495 1.00 77.00 129 GLU A C 1
ATOM 990 O O . GLU A 1 129 ? -26.079 -15.210 5.512 1.00 77.00 129 GLU A O 1
ATOM 995 N N . HIS A 1 130 ? -24.237 -15.873 6.615 1.00 76.19 130 HIS A N 1
ATOM 996 C CA . HIS A 1 130 ? -24.812 -15.726 7.953 1.00 76.19 130 HIS A CA 1
ATOM 997 C C . HIS A 1 130 ? -25.206 -14.279 8.263 1.00 76.19 130 HIS A C 1
ATOM 999 O O . HIS A 1 130 ? -26.311 -14.034 8.732 1.00 76.19 130 HIS A O 1
ATOM 1005 N N . THR A 1 131 ? -24.358 -13.302 7.930 1.00 79.31 131 THR A N 1
ATOM 1006 C CA . THR A 1 131 ? -24.670 -11.880 8.138 1.00 79.31 131 THR A CA 1
ATOM 1007 C C . THR A 1 131 ? -25.855 -11.440 7.282 1.00 79.31 131 THR A C 1
ATOM 1009 O O . THR A 1 131 ? -26.717 -10.705 7.754 1.00 79.31 131 THR A O 1
ATOM 1012 N N . ILE A 1 132 ? -25.946 -11.917 6.038 1.00 79.19 132 ILE A N 1
ATOM 1013 C CA . ILE A 1 132 ? -27.074 -11.601 5.153 1.00 79.19 132 ILE A CA 1
ATOM 1014 C C . ILE A 1 132 ? -28.371 -12.238 5.676 1.00 79.19 132 ILE A C 1
ATOM 1016 O O . ILE A 1 132 ? -29.411 -11.576 5.680 1.00 79.19 132 ILE A O 1
ATOM 1020 N N . ALA A 1 133 ? -28.314 -13.480 6.162 1.00 78.94 133 ALA A N 1
ATOM 1021 C CA . ALA A 1 133 ? -29.461 -14.174 6.742 1.00 78.94 133 ALA A CA 1
ATOM 1022 C C . ALA A 1 133 ? -29.984 -13.467 8.006 1.00 78.94 133 ALA A C 1
ATOM 1024 O O . ALA A 1 133 ? -31.170 -13.143 8.073 1.00 78.94 133 ALA A O 1
ATOM 1025 N N . SER A 1 134 ? -29.104 -13.132 8.957 1.00 80.56 134 SER A N 1
ATOM 1026 C CA . SER A 1 134 ? -29.481 -12.446 10.204 1.00 80.56 134 SER A CA 1
ATOM 1027 C C . SER A 1 134 ? -30.039 -11.038 9.963 1.00 80.56 134 SER A C 1
ATOM 1029 O O . SER A 1 134 ? -30.984 -10.616 10.633 1.00 80.56 134 SER A O 1
ATOM 1031 N N . LEU A 1 135 ? -29.511 -10.309 8.971 1.00 85.62 135 LEU A N 1
ATOM 1032 C CA . LEU A 1 135 ? -30.055 -9.008 8.564 1.00 85.62 135 LEU A CA 1
ATOM 1033 C C . LEU A 1 135 ? -31.435 -9.144 7.908 1.00 85.62 135 LEU A C 1
ATOM 1035 O O . LEU A 1 135 ? -32.308 -8.305 8.137 1.00 85.62 135 LEU A O 1
ATOM 1039 N N . GLY A 1 136 ? -31.652 -10.198 7.116 1.00 81.75 136 GLY A N 1
ATOM 1040 C CA . GLY A 1 136 ? -32.954 -10.515 6.530 1.00 81.75 136 GLY A CA 1
ATOM 1041 C C . GLY A 1 136 ? -34.008 -10.830 7.592 1.00 81.75 136 GLY A C 1
ATOM 1042 O O . GLY A 1 136 ? -35.121 -10.305 7.531 1.00 81.75 136 GLY A O 1
ATOM 1043 N N . GLU A 1 137 ? -33.642 -11.623 8.597 1.00 82.44 137 GLU A N 1
ATOM 1044 C CA . GLU A 1 137 ? -34.518 -11.985 9.713 1.00 82.44 137 GLU A CA 1
ATOM 1045 C C . GLU A 1 137 ? -34.858 -10.773 10.592 1.00 82.44 137 GLU A C 1
ATOM 1047 O O . GLU A 1 137 ? -36.030 -10.532 10.881 1.00 82.44 137 GLU A O 1
ATOM 1052 N N . THR A 1 138 ? -33.864 -9.932 10.897 1.00 84.06 138 THR A N 1
ATOM 1053 C CA . THR A 1 138 ? -34.054 -8.664 11.627 1.00 84.06 138 THR A CA 1
ATOM 1054 C C . THR A 1 138 ? -34.967 -7.696 10.871 1.00 84.06 138 THR A C 1
ATOM 1056 O O . THR A 1 138 ? -35.843 -7.063 11.458 1.00 84.06 138 THR A O 1
ATOM 1059 N N . LYS A 1 139 ? -34.821 -7.589 9.542 1.00 88.56 139 LYS A N 1
ATOM 1060 C CA . LYS A 1 139 ? -35.742 -6.790 8.717 1.00 88.56 139 LYS A CA 1
ATOM 1061 C C . LYS A 1 139 ? -37.167 -7.326 8.794 1.00 88.56 139 LYS A C 1
ATOM 1063 O O . LYS A 1 139 ? -38.115 -6.545 8.885 1.00 88.56 139 LYS A O 1
ATOM 1068 N N . LYS A 1 140 ? -37.320 -8.651 8.741 1.00 87.06 140 LYS A N 1
ATOM 1069 C CA . LYS A 1 140 ? -38.623 -9.316 8.756 1.00 87.06 140 LYS A CA 1
ATOM 1070 C C . LYS A 1 140 ? -39.330 -9.100 10.096 1.00 87.06 140 LYS A C 1
ATOM 1072 O O . LYS A 1 140 ? -40.486 -8.680 10.087 1.00 87.06 140 LYS A O 1
ATOM 1077 N N . SER A 1 141 ? -38.633 -9.280 11.219 1.00 84.56 141 SER A N 1
ATOM 1078 C CA . SER A 1 141 ? -39.187 -9.056 12.563 1.00 84.56 141 SER A CA 1
ATOM 1079 C C . SER A 1 141 ? -39.542 -7.587 12.815 1.00 84.56 141 SER A C 1
ATOM 1081 O O . SER A 1 141 ? -40.627 -7.298 13.319 1.00 84.56 141 SER A O 1
ATOM 1083 N N . LEU A 1 142 ? -38.703 -6.648 12.368 1.00 86.81 142 LEU A N 1
ATOM 1084 C CA . LEU A 1 142 ? -38.985 -5.217 12.480 1.00 86.81 142 LEU A CA 1
ATOM 1085 C C . LEU A 1 142 ? -40.199 -4.796 11.636 1.00 86.81 142 LEU A C 1
ATOM 1087 O O . LEU A 1 142 ? -41.054 -4.048 12.103 1.00 86.81 142 LEU A O 1
ATOM 1091 N N . SER A 1 143 ? -40.317 -5.309 10.407 1.00 87.25 143 SER A N 1
ATOM 1092 C CA . SER A 1 143 ? -41.468 -5.019 9.539 1.00 87.25 143 SER A CA 1
ATOM 1093 C C . SER A 1 143 ? -42.786 -5.576 10.091 1.00 87.25 143 SER A C 1
ATOM 1095 O O . SER A 1 143 ? -43.827 -4.928 9.972 1.00 87.25 143 SER A O 1
ATOM 1097 N N . ALA A 1 144 ? -42.739 -6.744 10.740 1.00 84.31 144 ALA A N 1
ATOM 1098 C CA . ALA A 1 144 ? -43.892 -7.343 11.401 1.00 84.31 144 ALA A CA 1
ATOM 1099 C C . ALA A 1 144 ? -44.341 -6.507 12.611 1.00 84.31 144 ALA A C 1
ATOM 1101 O O . ALA A 1 144 ? -45.534 -6.250 12.765 1.00 84.31 144 ALA A O 1
ATOM 1102 N N . ALA A 1 145 ? -43.393 -6.008 13.411 1.00 83.38 145 ALA A N 1
ATOM 1103 C CA . ALA A 1 145 ? -43.681 -5.132 14.546 1.00 83.38 145 ALA A CA 1
ATOM 1104 C C . ALA A 1 145 ? -44.307 -3.790 14.117 1.00 83.38 145 ALA A C 1
ATOM 1106 O O . ALA A 1 145 ? -45.233 -3.308 14.766 1.00 83.38 145 ALA A O 1
ATOM 1107 N N . VAL A 1 146 ? -43.853 -3.207 12.999 1.00 86.44 146 VAL A N 1
ATOM 1108 C CA . VAL A 1 146 ? -44.430 -1.966 12.446 1.00 86.44 146 VAL A CA 1
ATOM 1109 C C . VAL A 1 146 ? -45.841 -2.195 11.898 1.00 86.44 146 VAL A C 1
ATOM 1111 O O . VAL A 1 146 ? -46.733 -1.394 12.166 1.00 86.44 146 VAL A O 1
ATOM 1114 N N . LYS A 1 147 ? -46.074 -3.297 11.172 1.00 83.44 147 LYS A N 1
ATOM 1115 C CA . LYS A 1 147 ? -47.395 -3.621 10.606 1.00 83.44 147 LYS A CA 1
ATOM 1116 C C . LYS A 1 147 ? -48.431 -3.996 11.674 1.00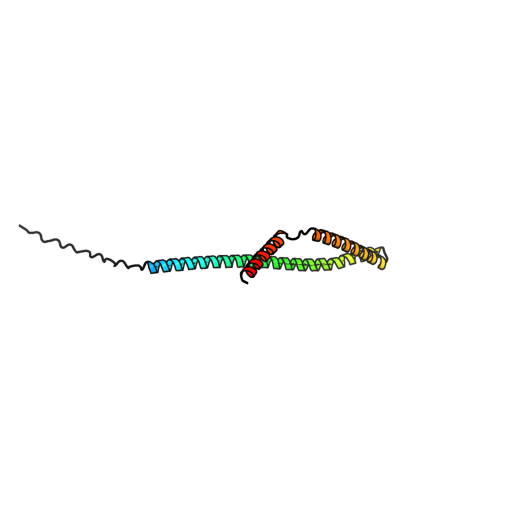 83.44 147 LYS A C 1
ATOM 1118 O O . LYS A 1 147 ? -49.608 -3.764 11.460 1.00 83.44 147 LYS A O 1
ATOM 1123 N N . SER A 1 148 ? -48.007 -4.531 12.818 1.00 77.00 148 SER A N 1
ATOM 1124 C CA . SER A 1 148 ? -48.891 -4.855 13.949 1.00 77.00 148 SER A CA 1
ATOM 1125 C C . SER A 1 148 ? -49.419 -3.628 14.711 1.00 77.00 148 SER A C 1
ATOM 1127 O O . SER A 1 148 ? -50.315 -3.786 15.539 1.00 77.00 148 SER A O 1
ATOM 1129 N N . LYS A 1 149 ? -48.835 -2.438 14.512 1.00 63.72 149 LYS A N 1
ATOM 1130 C CA . LYS A 1 149 ? -49.157 -1.208 15.264 1.00 63.72 149 LYS A CA 1
ATOM 1131 C C . LYS A 1 149 ? -49.934 -0.171 14.433 1.00 63.72 149 LYS A C 1
ATOM 1133 O O . LYS A 1 149 ? -50.227 0.905 14.951 1.00 63.72 149 LYS A O 1
ATOM 1138 N N . SER A 1 150 ? -50.231 -0.489 13.171 1.00 53.12 150 SER A N 1
ATOM 1139 C CA . SER A 1 150 ? -51.080 0.276 12.245 1.00 53.12 150 SER A CA 1
ATOM 1140 C C . SER A 1 150 ? -52.376 -0.473 11.987 1.00 53.12 150 SER A C 1
ATOM 1142 O O . SER A 1 150 ? -53.317 0.221 11.548 1.00 53.12 150 SER A O 1
#

Sequence (150 aa):
MSTPELRKTGSVEIPLVAEQDVDRSASLGILVKDATTQVSTLVRAEIELAKTEITQSVKQGLVGAVFFIIAGVIGLFSLFFFWFMIGEILDIWLPRSAAFAIVFVLMLVMVGLLALLGIKKVKKIKKPEHTIASLGETKKSLSAAVKSKS

pLDDT: mean 86.51, std 13.64, range [53.12, 98.44]

Foldseek 3Di:
DDDDDDDDDDPPPPPPPPPPVPVVVVVVVVVVVVVVVVVVVVVVVVVVVVVVVVVVVVVVVVVVVVVVVVVVVVVVVVVVVVLVVQLVVVVVPDPSVVSNVVSVVVVVVVVVVVVVVVVVVVVPPDDPPVVVVVVVVVVVVVVVVVVVVD

InterPro domains:
  IPR009937 Putative Actinobacterial Holin-X, holin superfamily III [PF07332] (31-140)